Protein AF-A0A527RDU1-F1 (afdb_monomer)

Structure (mmCIF, N/CA/C/O backbone):
data_AF-A0A527RDU1-F1
#
_entry.id   AF-A0A527RDU1-F1
#
loop_
_atom_site.group_PDB
_atom_site.id
_atom_site.type_symbol
_atom_site.label_atom_id
_atom_site.label_alt_id
_atom_site.label_comp_id
_atom_site.label_asym_id
_atom_site.label_entity_id
_atom_site.label_seq_id
_atom_site.pdbx_PDB_ins_code
_atom_site.Cartn_x
_atom_site.Cartn_y
_atom_site.Cartn_z
_atom_site.occupancy
_atom_site.B_iso_or_equiv
_atom_site.auth_seq_id
_atom_site.auth_comp_id
_atom_site.auth_asym_id
_atom_site.auth_atom_id
_atom_site.pdbx_PDB_model_num
ATOM 1 N N . VAL A 1 1 ? 4.333 8.387 7.930 1.00 80.62 1 VAL A N 1
ATOM 2 C CA . VAL A 1 1 ? 5.078 9.078 6.850 1.00 80.62 1 VAL A CA 1
ATOM 3 C C . VAL A 1 1 ? 4.781 8.345 5.552 1.00 80.62 1 VAL A C 1
ATOM 5 O O . VAL A 1 1 ? 4.706 7.124 5.599 1.00 80.62 1 VAL A O 1
ATOM 8 N N . ALA A 1 2 ? 4.530 9.046 4.445 1.00 77.88 2 ALA A N 1
ATOM 9 C CA . ALA A 1 2 ? 4.363 8.393 3.145 1.00 77.88 2 ALA A CA 1
ATOM 10 C C . ALA A 1 2 ? 5.694 7.759 2.700 1.00 77.88 2 ALA A C 1
ATOM 12 O O . ALA A 1 2 ? 6.752 8.343 2.931 1.00 77.88 2 ALA A O 1
ATOM 13 N N . THR A 1 3 ? 5.647 6.572 2.095 1.00 88.69 3 THR A N 1
ATOM 14 C CA . THR A 1 3 ? 6.835 5.840 1.623 1.00 88.69 3 THR A CA 1
ATOM 15 C C . THR A 1 3 ? 6.665 5.413 0.165 1.00 88.69 3 THR A C 1
ATOM 17 O O . THR A 1 3 ? 5.551 5.390 -0.356 1.00 88.69 3 THR A O 1
ATOM 20 N N . ASN A 1 4 ? 7.767 5.051 -0.496 1.00 91.56 4 ASN A N 1
ATOM 21 C CA . ASN A 1 4 ? 7.795 4.533 -1.868 1.00 91.56 4 ASN A CA 1
ATOM 22 C C . ASN A 1 4 ? 7.678 2.996 -1.945 1.00 91.56 4 ASN A C 1
ATOM 24 O O . ASN A 1 4 ? 8.026 2.413 -2.968 1.00 91.56 4 ASN A O 1
ATOM 28 N N . LEU A 1 5 ? 7.207 2.327 -0.887 1.00 91.12 5 LEU A N 1
ATOM 29 C CA . LEU A 1 5 ? 7.190 0.859 -0.819 1.00 91.12 5 LEU A CA 1
ATOM 30 C C . LEU A 1 5 ? 6.371 0.217 -1.941 1.00 91.12 5 LEU A C 1
ATOM 32 O O . LEU A 1 5 ? 6.843 -0.723 -2.564 1.00 91.12 5 LEU A O 1
ATOM 36 N N . THR A 1 6 ? 5.192 0.755 -2.254 1.00 88.88 6 THR A N 1
ATOM 37 C CA . THR A 1 6 ? 4.339 0.226 -3.332 1.00 88.88 6 THR A CA 1
ATOM 38 C C . THR A 1 6 ? 4.997 0.328 -4.707 1.00 88.88 6 THR A C 1
ATOM 40 O O . THR A 1 6 ? 4.836 -0.561 -5.534 1.00 88.88 6 THR A O 1
ATOM 43 N N . PHE A 1 7 ? 5.778 1.382 -4.943 1.00 92.25 7 PHE A N 1
ATOM 44 C CA . PHE A 1 7 ? 6.556 1.537 -6.171 1.00 92.25 7 PHE A CA 1
ATOM 45 C C . PHE A 1 7 ? 7.703 0.518 -6.242 1.00 92.25 7 PHE A C 1
ATOM 47 O O . PHE A 1 7 ? 7.918 -0.102 -7.279 1.00 92.25 7 PHE A O 1
ATOM 54 N N . LEU A 1 8 ? 8.406 0.287 -5.127 1.00 94.31 8 LEU A N 1
ATOM 55 C CA . LEU A 1 8 ? 9.450 -0.739 -5.058 1.00 94.31 8 LEU A CA 1
ATOM 56 C C . LEU A 1 8 ? 8.879 -2.154 -5.234 1.00 94.31 8 LEU A C 1
ATOM 58 O O . LEU A 1 8 ? 9.476 -2.955 -5.946 1.00 94.31 8 LEU A O 1
ATOM 62 N N . GLU A 1 9 ? 7.713 -2.444 -4.648 1.00 92.56 9 GLU A N 1
ATOM 63 C CA . GLU A 1 9 ? 6.974 -3.695 -4.861 1.00 92.56 9 GLU A CA 1
ATOM 64 C C . GLU A 1 9 ? 6.612 -3.890 -6.341 1.00 92.56 9 GLU A C 1
ATOM 66 O O . GLU A 1 9 ? 6.781 -4.990 -6.865 1.00 92.56 9 GLU A O 1
ATOM 71 N N . ALA A 1 10 ? 6.156 -2.839 -7.032 1.00 93.31 10 ALA A N 1
ATOM 72 C CA . ALA A 1 10 ? 5.856 -2.905 -8.461 1.00 93.31 10 ALA A CA 1
ATOM 73 C C . ALA A 1 10 ? 7.108 -3.222 -9.296 1.00 93.31 10 ALA A C 1
ATOM 75 O O . ALA A 1 10 ? 7.040 -4.053 -10.197 1.00 93.31 10 ALA A O 1
ATOM 76 N N . ILE A 1 11 ? 8.260 -2.627 -8.961 1.00 95.06 11 ILE A N 1
ATOM 77 C CA . ILE A 1 11 ? 9.533 -2.887 -9.649 1.00 95.06 11 ILE A CA 1
ATOM 78 C C . ILE A 1 11 ? 9.971 -4.343 -9.474 1.00 95.06 11 ILE A C 1
ATOM 80 O O . ILE A 1 11 ? 10.200 -5.026 -10.469 1.00 95.06 11 ILE A O 1
ATOM 84 N N . ILE A 1 12 ? 10.084 -4.831 -8.233 1.00 95.56 12 ILE A N 1
ATOM 85 C CA . ILE A 1 12 ? 10.657 -6.163 -7.968 1.00 95.56 12 ILE A CA 1
ATOM 86 C C . ILE A 1 12 ? 9.772 -7.307 -8.476 1.00 95.56 12 ILE A C 1
ATOM 88 O O . ILE A 1 12 ? 10.282 -8.384 -8.767 1.00 95.56 12 ILE A O 1
ATOM 92 N N . ASN A 1 13 ? 8.461 -7.072 -8.594 1.00 94.75 13 ASN A N 1
ATOM 93 C CA . ASN A 1 13 ? 7.509 -8.039 -9.138 1.00 94.75 13 ASN A CA 1
ATOM 94 C C . ASN A 1 13 ? 7.335 -7.921 -10.665 1.00 94.75 13 ASN A C 1
ATOM 96 O O . ASN A 1 13 ? 6.622 -8.732 -11.257 1.00 94.75 13 ASN A O 1
ATOM 100 N N . HIS A 1 14 ? 7.955 -6.932 -11.319 1.00 96.75 14 HIS A N 1
ATOM 101 C CA . HIS A 1 14 ? 7.816 -6.738 -12.759 1.00 96.75 14 HIS A CA 1
ATOM 102 C C . HIS A 1 14 ? 8.581 -7.827 -13.540 1.00 96.75 14 HIS A C 1
ATOM 104 O O . HIS A 1 14 ? 9.769 -8.031 -13.275 1.00 96.75 14 HIS A O 1
ATOM 110 N N . PRO A 1 15 ? 7.988 -8.479 -14.564 1.00 97.25 15 PRO A N 1
ATOM 111 C CA . PRO A 1 15 ? 8.647 -9.558 -15.310 1.00 97.25 15 PRO A CA 1
ATOM 112 C C . PRO A 1 15 ? 10.002 -9.154 -15.897 1.00 97.25 15 PRO A C 1
ATOM 114 O O . PRO A 1 15 ? 10.979 -9.879 -15.741 1.00 97.25 15 PRO A O 1
ATOM 117 N N . ARG A 1 16 ? 10.075 -7.945 -16.475 1.00 97.06 16 ARG A N 1
ATOM 118 C CA . ARG A 1 16 ? 11.322 -7.401 -17.039 1.00 97.06 16 ARG A CA 1
ATOM 119 C C . ARG A 1 16 ? 12.417 -7.171 -16.004 1.00 97.06 16 ARG A C 1
ATOM 121 O O . ARG A 1 16 ? 13.582 -7.131 -16.368 1.00 97.06 16 ARG A O 1
ATOM 128 N N . PHE A 1 17 ? 12.050 -6.954 -14.740 1.00 97.12 17 PHE A N 1
ATOM 129 C CA . PHE A 1 17 ? 13.018 -6.850 -13.652 1.00 97.12 17 PHE A CA 1
ATOM 130 C C . PHE A 1 17 ? 13.509 -8.246 -13.250 1.00 97.12 17 PHE A C 1
ATOM 132 O O . PHE A 1 17 ? 14.709 -8.449 -13.102 1.00 97.12 17 PHE A O 1
ATOM 139 N N . ALA A 1 18 ? 12.599 -9.223 -13.156 1.00 97.19 18 ALA A N 1
ATOM 140 C CA . ALA A 1 18 ? 12.910 -10.602 -12.778 1.00 97.19 18 ALA A CA 1
ATOM 141 C C . ALA A 1 18 ? 13.804 -11.346 -13.791 1.00 97.19 18 ALA A C 1
ATOM 143 O O . ALA A 1 18 ? 14.658 -12.134 -13.389 1.00 97.19 18 ALA A O 1
ATOM 144 N N . ASP A 1 19 ? 13.630 -11.103 -15.093 1.00 97.69 19 ASP A N 1
ATOM 145 C CA . ASP A 1 19 ? 14.431 -11.725 -16.161 1.00 97.69 19 ASP A CA 1
ATOM 146 C C . ASP A 1 19 ? 15.666 -10.899 -16.575 1.00 97.69 19 ASP A C 1
ATOM 148 O O . ASP A 1 19 ? 16.428 -11.308 -17.453 1.00 97.69 19 ASP A O 1
ATOM 152 N N . ASN A 1 20 ? 15.897 -9.759 -15.916 1.00 97.12 20 ASN A N 1
ATOM 153 C CA . ASN A 1 20 ? 16.964 -8.798 -16.205 1.00 97.12 20 ASN A CA 1
ATOM 154 C C . ASN A 1 20 ? 16.881 -8.124 -17.596 1.00 97.12 20 ASN A C 1
ATOM 156 O O . ASN A 1 20 ? 17.866 -7.550 -18.062 1.00 97.12 20 ASN A O 1
ATOM 160 N N . SER A 1 21 ? 15.720 -8.133 -18.262 1.00 97.44 21 SER A N 1
ATOM 161 C CA . SER A 1 21 ? 15.483 -7.512 -19.581 1.00 97.44 21 SER A CA 1
ATOM 162 C C . SER A 1 21 ? 15.100 -6.019 -19.510 1.00 97.44 21 SER A C 1
ATOM 164 O O . SER A 1 21 ? 14.212 -5.517 -20.222 1.00 97.44 21 SER A O 1
ATOM 166 N N . TYR A 1 22 ? 15.795 -5.264 -18.659 1.00 97.06 22 TYR A N 1
ATOM 167 C CA . TYR A 1 22 ? 15.561 -3.836 -18.435 1.00 97.06 22 TYR A CA 1
ATOM 168 C C . TYR A 1 22 ? 16.774 -2.975 -18.808 1.00 97.06 22 TYR A C 1
ATOM 170 O O . TYR A 1 22 ? 17.906 -3.440 -18.911 1.00 97.06 22 TYR A O 1
ATOM 178 N N . THR A 1 23 ? 16.532 -1.686 -19.046 1.00 97.75 23 THR A N 1
ATOM 179 C CA . THR A 1 23 ? 17.578 -0.699 -19.357 1.00 97.75 23 THR A CA 1
ATOM 180 C C . THR A 1 23 ? 17.471 0.492 -18.411 1.00 97.75 23 THR A C 1
ATOM 182 O O . THR A 1 23 ? 16.556 0.569 -17.592 1.00 97.75 23 THR A O 1
ATOM 185 N N . THR A 1 24 ? 18.368 1.470 -18.546 1.00 97.00 24 THR A N 1
ATOM 186 C CA . THR A 1 24 ? 18.303 2.722 -17.773 1.00 97.00 24 THR A CA 1
ATOM 187 C C . THR A 1 24 ? 17.005 3.505 -17.990 1.00 97.00 24 THR A C 1
ATOM 189 O O . THR A 1 24 ? 16.635 4.292 -17.130 1.00 97.00 24 THR A O 1
ATOM 192 N N . LYS A 1 25 ? 16.284 3.253 -19.093 1.00 97.69 25 LYS A N 1
ATOM 193 C CA . LYS A 1 25 ? 14.979 3.861 -19.400 1.00 97.69 25 LYS A CA 1
ATOM 194 C C . LYS A 1 25 ? 13.781 3.053 -18.895 1.00 97.69 25 LYS A C 1
ATOM 196 O O . LYS A 1 25 ? 12.647 3.365 -19.248 1.00 97.69 25 LYS A O 1
ATOM 201 N N . PHE A 1 26 ? 14.002 1.987 -18.126 1.00 97.31 26 PHE A N 1
ATOM 202 C CA . PHE A 1 26 ? 12.935 1.093 -17.671 1.00 97.31 26 PHE A CA 1
ATOM 203 C C . PHE A 1 26 ? 11.810 1.847 -16.961 1.00 97.31 26 PHE A C 1
ATOM 205 O O . PHE A 1 26 ? 10.659 1.728 -17.363 1.00 97.31 26 PHE A O 1
ATOM 212 N N . ILE A 1 27 ? 12.149 2.688 -15.984 1.00 96.75 27 ILE A N 1
ATOM 213 C CA . ILE A 1 27 ? 11.1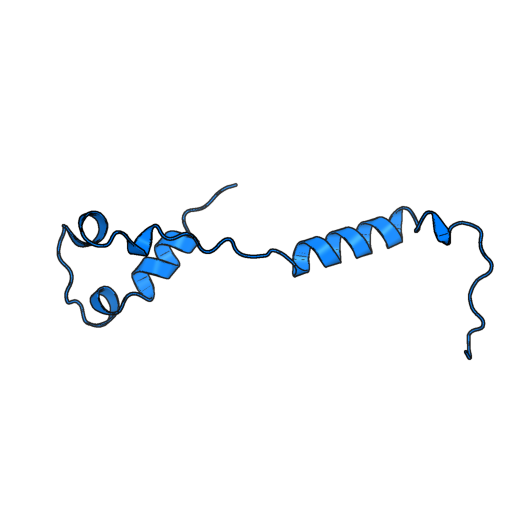58 3.459 -15.220 1.00 96.75 27 ILE A CA 1
ATOM 214 C C . ILE A 1 27 ? 10.402 4.440 -16.130 1.00 96.75 27 ILE A C 1
ATOM 216 O O . ILE A 1 27 ? 9.185 4.550 -16.029 1.00 96.75 27 ILE A O 1
ATOM 220 N N . ASP A 1 28 ? 11.097 5.092 -17.064 1.00 96.56 28 ASP A N 1
ATOM 221 C CA . ASP A 1 28 ? 10.504 6.096 -17.959 1.00 96.56 28 ASP A CA 1
ATOM 222 C C . ASP A 1 28 ? 9.546 5.497 -19.002 1.00 96.56 28 ASP A C 1
ATOM 224 O O . ASP A 1 28 ? 8.672 6.188 -19.520 1.00 96.56 28 ASP A O 1
ATOM 228 N N . THR A 1 29 ? 9.739 4.223 -19.358 1.00 96.19 29 THR A N 1
ATOM 229 C CA . THR A 1 29 ? 9.023 3.551 -20.461 1.00 96.19 29 THR A CA 1
ATOM 230 C C . THR A 1 29 ? 7.985 2.531 -19.998 1.00 96.19 29 THR A C 1
ATOM 232 O O . THR A 1 29 ? 7.356 1.897 -20.841 1.00 96.19 29 THR A O 1
ATOM 235 N N . THR A 1 30 ? 7.793 2.395 -18.684 1.00 96.12 30 THR A N 1
ATOM 236 C CA . THR A 1 30 ? 6.912 1.394 -18.060 1.00 96.12 30 THR A CA 1
ATOM 237 C C . THR A 1 30 ? 5.872 2.111 -17.180 1.00 96.12 30 THR A C 1
ATOM 239 O O . THR A 1 30 ? 6.019 2.150 -15.953 1.00 96.12 30 THR A O 1
ATOM 242 N N . PRO A 1 31 ? 4.863 2.779 -17.780 1.00 94.44 31 PRO A N 1
ATOM 243 C CA . PRO A 1 31 ? 3.877 3.587 -17.052 1.00 94.44 31 PRO A CA 1
ATOM 244 C C . PRO A 1 31 ? 3.065 2.788 -16.021 1.00 94.44 31 PRO A C 1
ATOM 246 O O . PRO A 1 31 ? 2.628 3.356 -15.020 1.00 94.44 31 PRO A O 1
ATOM 249 N N . GLU A 1 32 ? 2.920 1.477 -16.205 1.00 92.88 32 GLU A N 1
ATOM 250 C CA . GLU A 1 32 ? 2.231 0.574 -15.283 1.00 92.88 32 GLU A CA 1
ATOM 251 C C . GLU A 1 32 ? 2.885 0.506 -13.890 1.00 92.88 32 GLU A C 1
ATOM 253 O O . GLU A 1 32 ? 2.203 0.220 -12.908 1.00 92.88 32 GLU A O 1
ATOM 258 N N . LEU A 1 33 ? 4.170 0.869 -13.743 1.00 92.94 33 LEU A N 1
ATOM 259 C CA . LEU A 1 33 ? 4.823 0.991 -12.427 1.00 92.94 33 LEU A CA 1
ATOM 260 C C . LEU A 1 33 ? 4.200 2.090 -11.545 1.00 92.94 33 LEU A C 1
ATOM 262 O O . LEU A 1 33 ? 4.406 2.102 -10.329 1.00 92.94 33 LEU A O 1
ATOM 266 N N . PHE A 1 34 ? 3.452 3.018 -12.148 1.00 91.31 34 PHE A N 1
ATOM 267 C CA . PHE A 1 34 ? 2.784 4.129 -11.470 1.00 91.31 34 PHE A CA 1
ATOM 268 C C . PHE A 1 34 ? 1.280 3.904 -11.286 1.00 91.31 34 PHE A C 1
ATOM 270 O O . PHE A 1 34 ? 0.612 4.734 -10.660 1.00 91.31 34 PHE A O 1
ATOM 277 N N . GLU A 1 35 ? 0.738 2.788 -11.780 1.00 85.81 35 GLU A N 1
ATOM 278 C CA . GLU A 1 35 ? -0.656 2.413 -11.558 1.00 85.81 35 GLU A CA 1
ATOM 279 C C . GLU A 1 35 ? -0.854 2.010 -10.092 1.00 85.81 35 GLU A C 1
ATOM 281 O O . GLU A 1 35 ? -0.695 0.864 -9.672 1.00 85.81 35 GLU A O 1
ATOM 286 N N . GLN A 1 36 ? -1.183 2.996 -9.258 1.00 68.69 36 GLN A N 1
ATOM 287 C CA . GLN A 1 36 ? -1.439 2.763 -7.845 1.00 68.69 36 GLN A CA 1
ATOM 288 C C . GLN A 1 36 ? -2.787 2.072 -7.649 1.00 68.69 36 GLN A C 1
ATOM 290 O O . GLN A 1 36 ? -3.848 2.702 -7.675 1.00 68.69 36 GLN A O 1
ATOM 295 N N . VAL A 1 37 ? -2.754 0.783 -7.315 1.00 67.62 37 VAL A N 1
ATOM 296 C CA . VAL A 1 37 ? -3.914 0.131 -6.709 1.00 67.62 37 VAL A CA 1
ATOM 297 C C . VAL A 1 37 ? -4.045 0.649 -5.279 1.00 67.62 37 VAL A C 1
ATOM 299 O O . VAL A 1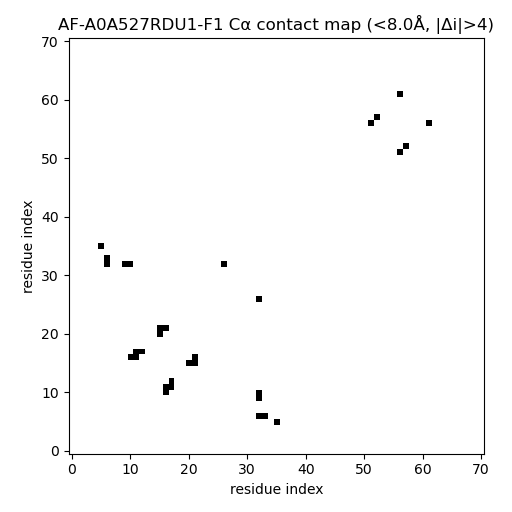 37 ? -3.194 0.415 -4.419 1.00 67.62 37 VAL A O 1
ATOM 302 N N . LYS A 1 38 ? -5.123 1.387 -5.009 1.00 71.12 38 LYS A N 1
ATOM 303 C CA . LYS A 1 38 ? -5.397 1.943 -3.681 1.00 71.12 38 LYS A CA 1
ATOM 304 C C . LYS A 1 38 ? -5.602 0.794 -2.688 1.00 71.12 38 LYS A C 1
ATOM 306 O O . LYS A 1 38 ? -6.674 0.188 -2.643 1.00 71.12 38 LYS A O 1
ATOM 311 N N . ARG A 1 39 ? -4.575 0.476 -1.890 1.00 71.81 39 ARG A N 1
ATOM 312 C CA . ARG A 1 39 ? -4.657 -0.574 -0.865 1.00 71.81 39 ARG A CA 1
ATOM 313 C C . ARG A 1 39 ? -5.779 -0.225 0.109 1.00 71.81 39 ARG A C 1
ATOM 315 O O . ARG A 1 39 ? -5.774 0.832 0.739 1.00 71.81 39 ARG A O 1
ATOM 322 N N . GLN A 1 40 ? -6.767 -1.107 0.216 1.00 78.75 40 GLN A N 1
ATOM 323 C CA . GLN A 1 40 ? -7.847 -0.920 1.173 1.00 78.75 40 GLN A CA 1
ATOM 324 C C . GLN A 1 40 ? -7.356 -1.332 2.557 1.00 78.75 40 GLN A C 1
ATOM 326 O O . GLN A 1 40 ? -7.224 -2.520 2.853 1.00 78.75 40 GLN A O 1
ATOM 331 N N . ASP A 1 41 ? -7.106 -0.346 3.411 1.00 84.50 41 ASP A N 1
ATOM 332 C CA . ASP A 1 41 ? -6.653 -0.559 4.784 1.00 84.50 41 ASP A CA 1
ATOM 333 C C . ASP A 1 41 ? -7.803 -1.004 5.711 1.00 84.50 41 ASP A C 1
ATOM 335 O O . ASP A 1 41 ? -8.249 -0.290 6.608 1.00 84.50 41 ASP A O 1
ATOM 339 N N . ARG A 1 42 ? -8.379 -2.175 5.418 1.00 90.31 42 ARG A N 1
ATOM 340 C CA . ARG A 1 42 ? -9.560 -2.700 6.122 1.00 90.31 42 ARG A CA 1
ATOM 341 C C . ARG A 1 42 ? -9.228 -3.142 7.541 1.00 90.31 42 ARG A C 1
ATOM 343 O O . ARG A 1 42 ? -10.017 -2.887 8.442 1.00 90.31 42 ARG A O 1
ATOM 350 N N . ALA A 1 43 ? -8.068 -3.768 7.737 1.00 91.94 43 ALA A N 1
ATOM 351 C CA . ALA A 1 43 ? -7.649 -4.257 9.045 1.00 91.94 43 ALA A CA 1
ATOM 352 C C . ALA A 1 43 ? -7.460 -3.101 10.033 1.00 91.94 43 ALA A C 1
ATOM 354 O O . ALA A 1 43 ? -8.052 -3.133 11.107 1.00 91.94 43 ALA A O 1
ATOM 355 N N . THR A 1 44 ? -6.738 -2.042 9.647 1.00 91.31 44 THR A N 1
ATOM 356 C CA . THR A 1 44 ? -6.564 -0.872 10.517 1.00 91.31 44 THR A CA 1
ATOM 357 C C . THR A 1 44 ? -7.901 -0.212 10.809 1.00 91.31 44 THR A C 1
ATOM 359 O O . THR A 1 44 ? -8.190 0.040 11.968 1.00 91.31 44 THR A O 1
ATOM 362 N N . LYS A 1 45 ? -8.775 -0.024 9.808 1.00 93.44 45 LYS A N 1
ATOM 363 C CA . LYS A 1 45 ? -10.124 0.529 10.034 1.00 93.44 45 LYS A CA 1
ATOM 364 C C . LYS A 1 45 ? -10.944 -0.287 11.034 1.00 93.44 45 LYS A C 1
ATOM 366 O O . LYS A 1 45 ? -11.604 0.294 11.891 1.00 93.44 45 LYS A O 1
ATOM 371 N N . LEU A 1 46 ? -10.898 -1.616 10.937 1.00 95.81 46 LEU A N 1
ATOM 372 C CA . LEU A 1 46 ? -11.575 -2.501 11.884 1.00 95.81 46 LEU A CA 1
ATOM 373 C C . LEU A 1 46 ? -10.969 -2.391 13.284 1.00 95.81 46 LEU A C 1
ATOM 375 O O . LEU A 1 46 ? -11.712 -2.263 14.250 1.00 95.81 46 LEU A O 1
ATOM 379 N N . LEU A 1 47 ? -9.641 -2.386 13.402 1.00 97.25 47 LEU A N 1
ATOM 380 C CA . LEU A 1 47 ? -8.962 -2.225 14.689 1.00 97.25 47 LEU A CA 1
ATOM 381 C C . LEU A 1 47 ? -9.249 -0.859 15.317 1.00 97.25 47 LEU A C 1
ATOM 383 O O . LEU A 1 47 ? -9.492 -0.787 16.516 1.00 97.25 47 LEU A O 1
ATOM 387 N N . THR A 1 48 ? -9.289 0.208 14.517 1.00 97.00 48 THR A N 1
ATOM 388 C CA . THR A 1 48 ? -9.687 1.546 14.966 1.00 97.00 48 THR A CA 1
ATOM 389 C C . THR A 1 48 ? -11.113 1.538 15.497 1.00 97.00 48 THR A C 1
ATOM 391 O O . THR A 1 48 ? -11.349 2.059 16.579 1.00 97.00 48 THR A O 1
ATOM 394 N N . TYR A 1 49 ? -12.053 0.913 14.783 1.00 95.94 49 TYR A N 1
ATOM 395 C CA . TYR A 1 49 ? -13.434 0.801 15.248 1.00 95.94 49 TYR A CA 1
ATOM 396 C C . TYR A 1 49 ? -13.548 -0.010 16.546 1.00 95.94 49 TYR A C 1
ATOM 398 O O . TYR A 1 49 ? -14.210 0.424 17.484 1.00 95.94 49 TYR A O 1
ATOM 406 N N . LEU A 1 50 ? -12.874 -1.162 16.633 1.00 96.06 50 LEU A N 1
ATOM 407 C CA . LEU A 1 50 ? -12.861 -1.984 17.845 1.00 96.06 50 LEU A CA 1
ATOM 408 C C . LEU A 1 50 ? -12.270 -1.220 19.033 1.00 96.06 50 LEU A C 1
ATOM 410 O O . LEU A 1 50 ? -12.833 -1.274 20.125 1.00 96.06 50 LEU A O 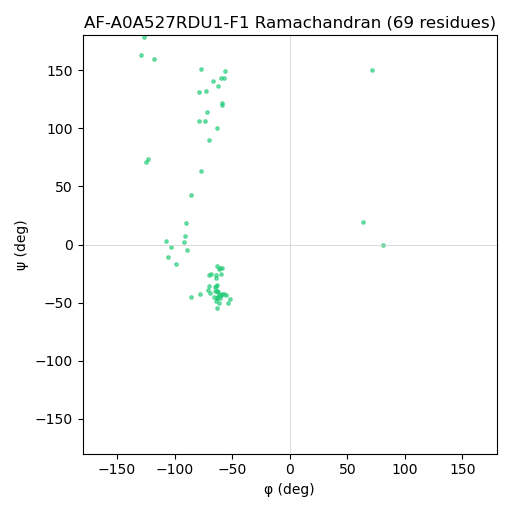1
ATOM 414 N N . ALA A 1 51 ? -11.170 -0.494 18.827 1.00 96.62 51 ALA A N 1
ATOM 415 C CA . ALA A 1 51 ? -10.560 0.336 19.857 1.00 96.62 51 ALA A CA 1
ATOM 416 C C . ALA A 1 51 ? -11.508 1.458 20.308 1.00 96.62 51 ALA A C 1
ATOM 418 O O . ALA A 1 51 ? -11.707 1.639 21.507 1.00 96.62 51 ALA A O 1
ATOM 419 N N . ASP A 1 52 ? -12.137 2.159 19.363 1.00 96.75 52 ASP A N 1
ATOM 420 C CA . ASP A 1 52 ? -13.074 3.248 19.645 1.00 96.75 52 ASP A CA 1
ATOM 421 C C . ASP A 1 52 ? -14.291 2.760 20.441 1.00 96.75 52 ASP A C 1
ATOM 423 O O . ASP A 1 52 ? -14.586 3.285 21.513 1.00 96.75 52 ASP A O 1
ATOM 427 N N . VAL A 1 53 ? -14.945 1.685 19.990 1.00 95.31 53 VAL A N 1
ATOM 428 C CA . VAL A 1 53 ? -16.089 1.096 20.702 1.00 95.31 53 VAL A CA 1
A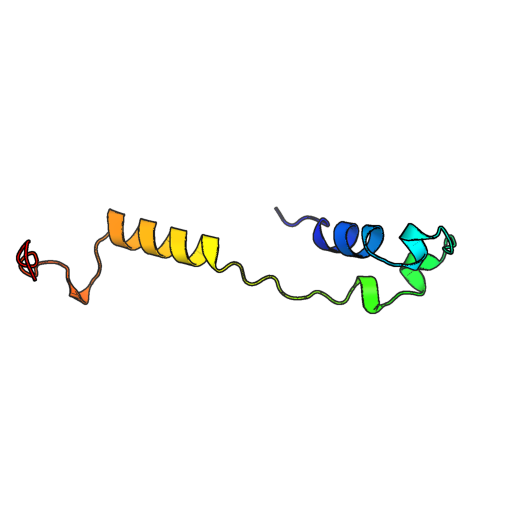TOM 429 C C . VAL A 1 53 ? -15.686 0.545 22.069 1.00 95.31 53 VAL A C 1
ATOM 431 O O . VAL A 1 53 ? -16.466 0.657 23.011 1.00 95.31 53 VAL A O 1
ATOM 434 N N . SER A 1 54 ? -14.487 -0.022 22.215 1.00 92.50 54 SER A N 1
ATOM 435 C CA . SER A 1 54 ? -14.031 -0.562 23.504 1.0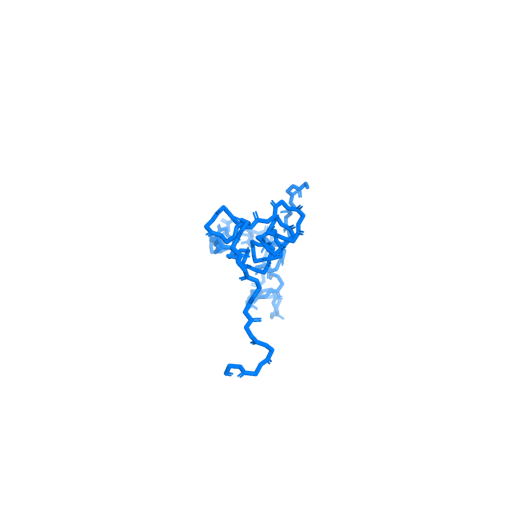0 92.50 54 SER A CA 1
ATOM 436 C C . SER A 1 54 ? -13.748 0.534 24.535 1.00 92.50 54 SER A C 1
ATOM 438 O O . SER A 1 54 ? -14.007 0.329 25.718 1.00 92.50 54 SER A O 1
ATOM 440 N N . VAL A 1 55 ? -13.232 1.692 24.108 1.00 94.88 55 VAL A N 1
ATOM 441 C CA . VAL A 1 55 ? -12.893 2.814 25.003 1.00 94.88 55 VAL A CA 1
ATOM 442 C C . VAL A 1 55 ? -14.100 3.713 25.262 1.00 94.88 55 VAL A C 1
ATOM 444 O O . VAL A 1 55 ? -14.364 4.085 26.403 1.00 94.88 55 VAL A O 1
ATOM 447 N N . ASN A 1 56 ? -14.846 4.054 24.213 1.00 94.56 56 ASN A N 1
ATOM 448 C CA . ASN A 1 56 ? -15.923 5.038 24.280 1.00 94.56 56 ASN A CA 1
ATOM 449 C C . ASN A 1 56 ? -17.313 4.394 24.418 1.00 94.56 56 ASN A C 1
ATOM 451 O O . ASN A 1 56 ? -18.273 5.069 24.794 1.00 94.56 56 ASN A O 1
ATOM 455 N N . GLY A 1 57 ? -17.464 3.099 24.134 1.00 89.75 57 GLY A N 1
ATOM 456 C CA . GLY A 1 57 ? -18.763 2.432 24.035 1.00 89.75 57 GLY A CA 1
ATOM 457 C C . GLY A 1 57 ? -19.549 2.850 22.787 1.00 89.75 57 GLY A C 1
ATOM 458 O O . GLY A 1 57 ? -19.452 3.982 22.312 1.00 89.75 57 GLY A O 1
ATOM 459 N N . HIS A 1 58 ? -20.386 1.951 22.268 1.00 92.88 58 HIS A N 1
ATOM 460 C CA . HIS A 1 58 ? -21.213 2.240 21.094 1.00 92.88 58 HIS A CA 1
ATOM 461 C C . HIS A 1 58 ? -22.449 3.085 21.476 1.00 92.88 58 HIS A C 1
ATOM 463 O O . HIS A 1 58 ? -23.165 2.690 22.397 1.00 92.88 58 HIS A O 1
ATOM 469 N N . PRO A 1 59 ? -22.774 4.189 20.767 1.00 91.12 59 PRO A N 1
ATOM 470 C CA . PRO A 1 59 ? -23.900 5.074 21.105 1.00 91.12 59 PRO A CA 1
ATOM 471 C C . PRO A 1 59 ? -25.235 4.343 21.298 1.00 91.12 59 PRO A C 1
ATOM 473 O O . PRO A 1 59 ? -25.902 4.530 22.307 1.00 91.12 59 PRO A O 1
ATOM 476 N N . GLU A 1 60 ? -25.573 3.444 20.371 1.00 89.50 60 GLU A N 1
ATOM 477 C CA . GLU A 1 60 ? -26.811 2.656 20.423 1.00 89.50 60 GLU A CA 1
ATOM 478 C C . GLU A 1 60 ? -26.921 1.692 21.610 1.00 89.50 60 GLU A C 1
ATOM 480 O O . GLU A 1 60 ? -28.031 1.386 22.038 1.00 89.50 60 GLU A O 1
ATOM 485 N N . THR A 1 61 ? -25.806 1.180 22.139 1.00 88.06 61 THR A N 1
ATOM 486 C CA . THR A 1 61 ? -25.823 0.171 23.214 1.00 88.06 61 THR A CA 1
ATOM 487 C C . THR A 1 61 ? -25.436 0.736 24.573 1.00 88.06 61 THR A C 1
ATOM 489 O O . THR A 1 61 ? -25.634 0.070 25.590 1.00 88.06 61 THR A O 1
ATOM 492 N N . ARG A 1 62 ? -24.918 1.968 24.620 1.00 84.25 62 ARG A N 1
ATOM 493 C CA . ARG A 1 62 ? -24.519 2.628 25.861 1.00 84.25 62 ARG A CA 1
ATOM 494 C C . ARG A 1 62 ? -25.731 2.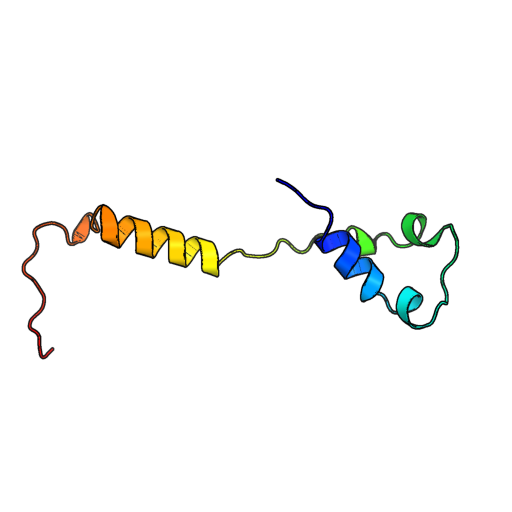738 26.795 1.00 84.25 62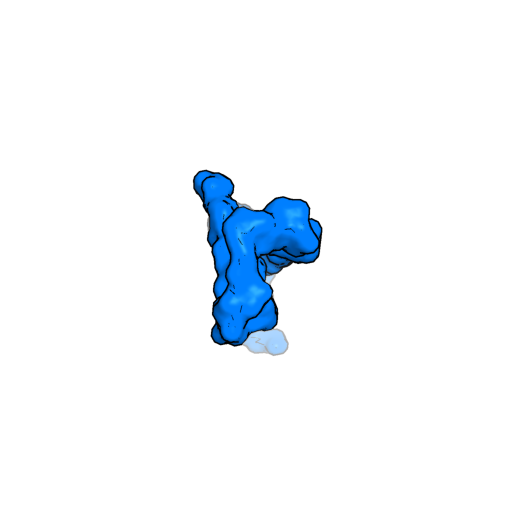 ARG A C 1
ATOM 496 O O . ARG A 1 62 ? -26.756 3.308 26.437 1.00 84.25 62 ARG A O 1
ATOM 503 N N . GLY A 1 63 ? -25.613 2.166 27.992 1.00 82.88 63 GLY A N 1
ATOM 504 C CA . GLY A 1 63 ? -26.679 2.163 29.002 1.00 82.88 63 GLY A CA 1
ATOM 505 C C . GLY A 1 63 ? -27.772 1.105 28.807 1.00 82.88 63 GLY A C 1
ATOM 506 O O . GLY A 1 63 ? -28.676 1.027 29.637 1.00 82.88 63 GLY A O 1
ATOM 507 N N . ARG A 1 64 ? -27.705 0.266 27.761 1.00 87.06 64 ARG A N 1
ATOM 508 C CA . ARG A 1 64 ? -28.606 -0.889 27.636 1.00 87.06 64 ARG A CA 1
ATOM 509 C C . ARG A 1 64 ? -28.162 -2.027 28.570 1.00 87.06 64 ARG A C 1
ATOM 511 O O . ARG A 1 64 ? -26.966 -2.160 28.834 1.00 87.06 64 ARG A O 1
ATOM 518 N N . PRO A 1 65 ? -29.097 -2.868 29.055 1.00 86.69 65 PRO A N 1
ATOM 519 C CA . PRO A 1 65 ? -28.752 -4.058 29.824 1.00 86.69 65 PRO A CA 1
ATOM 520 C C . PRO A 1 65 ? -27.822 -4.975 29.030 1.00 86.69 65 PRO A C 1
ATOM 522 O O . PRO A 1 65 ? -27.981 -5.126 27.815 1.00 86.69 65 PRO A O 1
ATOM 525 N N . ALA A 1 66 ? -26.880 -5.613 29.723 1.00 84.31 66 ALA A N 1
ATOM 526 C CA . ALA A 1 66 ? -26.021 -6.609 29.102 1.00 84.31 66 ALA A CA 1
ATOM 527 C C . ALA A 1 66 ? -26.866 -7.771 28.534 1.00 84.31 66 ALA A C 1
ATOM 529 O O . ALA A 1 66 ? -27.868 -8.158 29.152 1.00 84.31 66 ALA A O 1
ATOM 530 N N . PRO A 1 67 ? -26.480 -8.345 27.379 1.00 84.50 67 PRO A N 1
ATOM 531 C CA . PRO A 1 67 ? -27.122 -9.542 26.856 1.00 84.50 67 PRO A CA 1
ATOM 532 C C . PRO A 1 67 ? -27.074 -10.680 27.879 1.00 84.50 67 PRO A C 1
ATOM 534 O O . PRO A 1 67 ? -26.129 -10.793 28.664 1.00 84.50 67 PRO A O 1
ATOM 537 N N . LYS A 1 68 ? -28.080 -11.558 27.852 1.00 88.75 68 LYS A N 1
ATOM 538 C CA . LYS A 1 68 ? -28.041 -12.791 28.645 1.00 88.75 68 LYS A CA 1
ATOM 539 C C . LYS A 1 68 ? -26.861 -13.641 28.165 1.00 88.75 68 LYS A C 1
ATOM 541 O O . LYS A 1 68 ? -26.670 -13.784 26.964 1.00 88.75 68 LYS A O 1
ATOM 546 N N . ALA A 1 69 ? -26.107 -14.222 29.098 1.00 83.88 69 ALA A N 1
ATOM 547 C CA . ALA A 1 69 ? -24.884 -14.974 28.794 1.00 83.88 69 ALA A CA 1
ATOM 548 C C . ALA A 1 69 ? -25.103 -1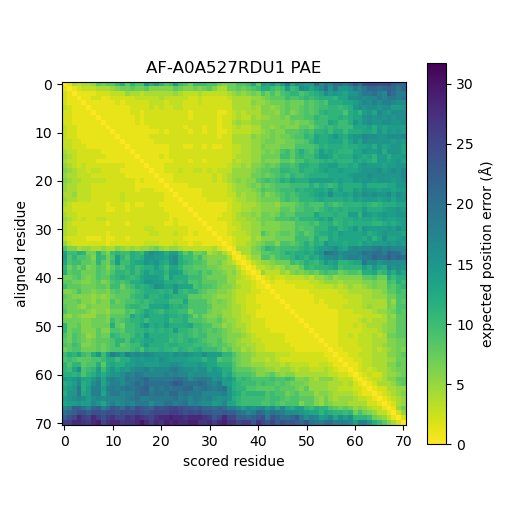6.204 27.887 1.00 83.88 69 ALA A C 1
ATOM 550 O O . ALA A 1 69 ? -24.161 -16.656 27.248 1.00 83.88 69 ALA A O 1
ATOM 551 N N . ASN A 1 70 ? -26.337 -16.713 27.812 1.00 79.81 70 ASN 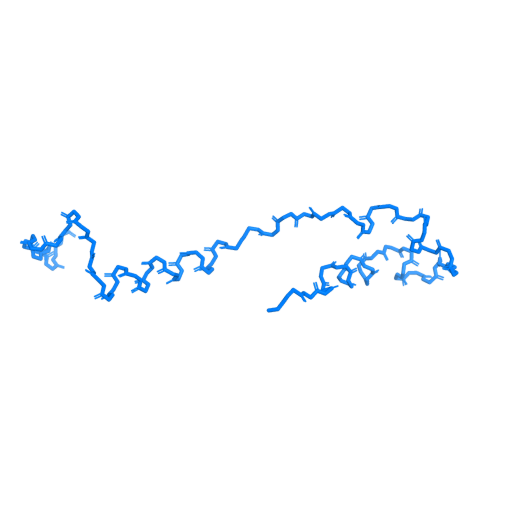A N 1
ATOM 552 C CA . ASN A 1 70 ? -26.722 -17.891 27.033 1.00 79.81 70 ASN A CA 1
ATOM 553 C C . ASN A 1 70 ? -27.875 -17.532 26.078 1.00 79.81 70 ASN A C 1
ATOM 555 O O . ASN A 1 70 ? -29.023 -17.895 26.344 1.00 79.81 70 ASN A O 1
ATOM 559 N N . ALA A 1 71 ? -27.592 -16.741 25.042 1.00 57.41 71 ALA A N 1
ATOM 560 C CA . ALA A 1 71 ? -28.535 -16.458 23.957 1.00 57.41 71 ALA A CA 1
ATOM 561 C C . ALA A 1 71 ? -28.354 -17.455 22.809 1.00 57.41 71 ALA A C 1
ATOM 563 O O . ALA A 1 71 ? -27.182 -17.751 22.485 1.00 57.41 71 ALA A O 1
#

Mean predicted aligned error: 7.97 Å

Secondary structure (DSSP, 8-state):
---SHHHHHHHHT-HHHHTT---TTHHHH-GGGG-------HHHHHHHHHHHHHHH--TTTTTSPPPPS--

Nearest PDB structures (foldseek):
  2qf7-assembly1_A-2  TM=7.709E-01  e=3.818E-07  Rhizobium etli CFN 42
  3tw6-assembly2_C-3  TM=7.325E-01  e=3.061E-06  Rhizobium etli CFN 42
  7wtd-assembly1_D  TM=6.991E-01  e=3.354E-02  Homo sapiens
  6g2d-assembly1_D  TM=5.799E-01  e=9.622E+00  Homo sapiens

Foldseek 3Di:
DDDCVLLVVLQCPDPCNVVVVDDPCRVVPCCVSVPDDPDDPVVVVVVVVVVCCVVPNDPVCVPPDDDDPPD

Sequence (71 aa):
VATNLTFLEAIINHPRFADNSYTTKFIDTTPELFEQVKRQDRATKLLTYLADVSVNGHPETRGRPAPKANA

pLDDT: mean 90.38, std 8.25, range [57.41, 97.75]

Solvent-accessible surface area (backbone atoms only — not comparable to full-atom values): 4702 Å² total; per-residue (Å²): 131,93,75,67,61,70,47,52,52,41,47,69,69,28,67,44,56,71,72,64,72,62,58,98,57,42,74,84,73,39,70,72,58,69,64,76,76,80,78,78,67,56,67,60,53,50,52,51,49,53,51,48,37,72,75,71,48,47,80,92,56,59,89,56,82,78,78,69,95,84,121

Radius of gyration: 23.06 Å; Cα contacts (8 Å, |Δi|>4): 16; chains: 1; bounding box: 47×27×50 Å